Protein AF-A0A1Y1MBG9-F1 (afdb_monomer_lite)

Organism: Photinus pyralis (NCBI:txid7054)

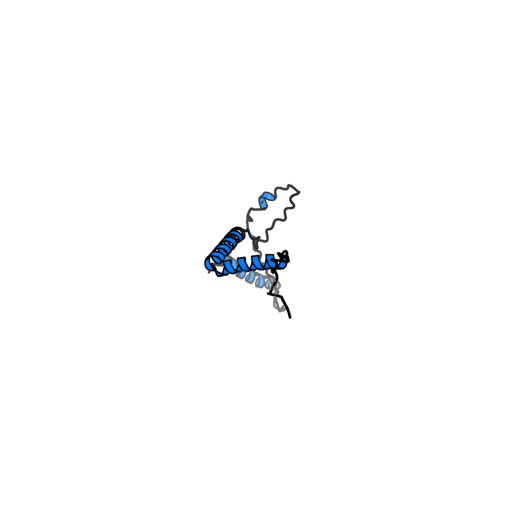Sequence (134 aa):
MSNHGEESRSRGSITRPPLLHERVGQVYYAHGLFCTSYPASVISFAIFIALLCCYPLLNLPLPGNLPLQVWSSESNTTNIEALSGKPPSFYVQQVILRSAVLPWDSNLYVSDAFRAPLYEAFKLLDLVRNYQEA

Structure (mmCIF, N/CA/C/O backbone):
data_AF-A0A1Y1MBG9-F1
#
_entry.id   AF-A0A1Y1MBG9-F1
#
loop_
_atom_site.group_PDB
_atom_site.id
_atom_site.type_symbol
_atom_site.label_atom_id
_atom_site.label_alt_id
_atom_site.label_comp_id
_atom_site.label_asym_id
_atom_site.label_entity_id
_atom_site.label_seq_id
_atom_site.pdbx_PDB_ins_code
_atom_site.Cartn_x
_atom_site.Cartn_y
_atom_site.Cartn_z
_atom_site.occupancy
_atom_site.B_iso_or_equiv
_atom_site.auth_seq_id
_atom_site.auth_comp_id
_atom_site.auth_asym_id
_atom_site.auth_atom_id
_atom_site.pdbx_PDB_model_num
ATOM 1 N N . MET A 1 1 ? 67.576 -31.506 -77.332 1.00 39.22 1 MET A N 1
ATOM 2 C CA . MET A 1 1 ? 67.289 -31.273 -75.903 1.00 39.22 1 MET A CA 1
ATOM 3 C C . MET A 1 1 ? 66.211 -30.207 -75.779 1.00 39.22 1 MET A C 1
ATOM 5 O O . MET A 1 1 ? 66.395 -29.123 -76.302 1.00 39.22 1 MET A O 1
ATOM 9 N N . SER A 1 2 ? 65.095 -30.600 -75.161 1.00 40.47 2 SER A N 1
ATOM 10 C CA . SER A 1 2 ? 64.058 -29.823 -74.462 1.00 40.47 2 SER A CA 1
ATOM 11 C C . SER A 1 2 ? 63.692 -28.409 -74.948 1.00 40.47 2 SER A C 1
ATOM 13 O O . SER A 1 2 ? 64.288 -27.420 -74.539 1.00 40.47 2 SER A O 1
ATOM 15 N N . ASN A 1 3 ? 62.602 -28.346 -75.719 1.00 44.53 3 ASN A N 1
ATOM 16 C CA . ASN A 1 3 ? 61.636 -27.244 -75.728 1.00 44.53 3 ASN A CA 1
ATOM 17 C C . ASN A 1 3 ? 60.708 -27.395 -74.510 1.00 44.53 3 ASN A C 1
ATOM 19 O O . ASN A 1 3 ? 60.144 -28.474 -74.355 1.00 44.53 3 ASN A O 1
ATOM 23 N N . HIS A 1 4 ? 60.511 -26.345 -73.708 1.00 39.88 4 HIS A N 1
ATOM 24 C CA . HIS A 1 4 ? 59.178 -25.887 -73.279 1.00 39.88 4 HIS A CA 1
ATOM 25 C C . HIS A 1 4 ? 59.310 -24.624 -72.418 1.00 39.88 4 HIS A C 1
ATOM 27 O O . HIS A 1 4 ? 59.739 -24.684 -71.269 1.00 39.88 4 HIS A O 1
ATOM 33 N N . GLY A 1 5 ? 58.934 -23.480 -72.993 1.00 48.97 5 GLY A N 1
ATOM 34 C CA . GLY A 1 5 ? 58.575 -22.291 -72.229 1.00 48.97 5 GLY A CA 1
ATOM 35 C C . GLY A 1 5 ? 57.273 -22.533 -71.466 1.00 48.97 5 GLY A C 1
ATOM 36 O O . GLY A 1 5 ? 56.413 -23.303 -71.904 1.00 48.97 5 GLY A O 1
ATOM 37 N N . GLU A 1 6 ? 57.190 -21.903 -70.303 1.00 44.38 6 GLU A N 1
ATOM 38 C CA . GLU A 1 6 ? 56.148 -22.039 -69.297 1.00 44.38 6 GLU A CA 1
ATOM 39 C C . GLU A 1 6 ? 54.773 -21.600 -69.815 1.00 44.38 6 GLU A C 1
ATOM 41 O O . GLU A 1 6 ? 54.496 -20.417 -70.001 1.00 44.38 6 GLU A O 1
ATOM 46 N N . GLU A 1 7 ? 53.873 -22.568 -69.963 1.00 49.91 7 GLU A N 1
ATOM 47 C CA . GLU A 1 7 ? 52.444 -22.341 -69.814 1.00 49.91 7 GLU A CA 1
ATOM 48 C C . GLU A 1 7 ? 52.062 -22.789 -68.401 1.00 49.91 7 GLU A C 1
ATOM 50 O O . GLU A 1 7 ? 52.145 -23.966 -68.049 1.00 49.91 7 GLU A O 1
ATOM 55 N N . SER A 1 8 ? 51.659 -21.847 -67.552 1.00 45.19 8 SER A N 1
ATOM 56 C CA . SER A 1 8 ? 50.993 -22.160 -66.288 1.00 45.19 8 SER A CA 1
ATOM 57 C C . SER A 1 8 ? 49.813 -21.227 -66.062 1.00 45.19 8 SER A C 1
ATOM 59 O O . SER A 1 8 ? 49.830 -20.299 -65.265 1.00 45.19 8 SER A O 1
ATOM 61 N N . ARG A 1 9 ? 48.747 -21.588 -66.781 1.00 43.44 9 ARG A N 1
ATOM 62 C CA . ARG A 1 9 ? 47.468 -21.960 -66.174 1.00 43.44 9 ARG A CA 1
ATOM 63 C C . ARG A 1 9 ? 46.747 -20.826 -65.443 1.00 43.44 9 ARG A C 1
ATOM 65 O O . ARG A 1 9 ? 46.851 -20.652 -64.232 1.00 43.44 9 ARG A O 1
ATOM 72 N N . SER A 1 10 ? 45.903 -20.159 -66.228 1.00 44.44 10 SER A N 1
ATOM 73 C CA . SER A 1 10 ? 44.650 -19.521 -65.819 1.00 44.44 10 SER A CA 1
ATOM 74 C C . SER A 1 10 ? 44.075 -20.167 -64.548 1.00 44.44 10 SER A C 1
ATOM 76 O O . SER A 1 10 ? 43.524 -21.273 -64.574 1.00 44.44 10 SER A O 1
ATOM 78 N N . ARG A 1 11 ? 44.252 -19.498 -63.403 1.00 46.88 11 ARG A N 1
ATOM 79 C CA . ARG A 1 11 ? 43.583 -19.861 -62.153 1.00 46.88 11 ARG A CA 1
ATOM 80 C C . ARG A 1 11 ? 42.171 -19.308 -62.250 1.00 46.88 11 ARG A C 1
ATOM 82 O O . ARG A 1 11 ? 41.926 -18.144 -61.948 1.00 46.88 11 ARG A O 1
ATOM 89 N N . GLY A 1 12 ? 41.267 -20.158 -62.729 1.00 44.09 12 GLY A N 1
ATOM 90 C CA . GLY A 1 12 ? 39.843 -19.871 -62.774 1.00 44.09 12 GLY A CA 1
ATOM 91 C C . GLY A 1 12 ? 39.361 -19.316 -61.436 1.00 44.09 12 GLY A C 1
ATOM 92 O O . GLY A 1 12 ? 39.600 -19.903 -60.377 1.00 44.09 12 GLY A O 1
ATOM 93 N N . SER A 1 13 ? 38.673 -18.181 -61.502 1.00 49.66 13 SER A N 1
ATOM 94 C CA . SER A 1 13 ? 37.792 -17.697 -60.452 1.00 49.66 13 SER A CA 1
ATOM 95 C C . SER A 1 13 ? 36.656 -18.706 -60.298 1.00 49.66 13 SER A C 1
ATOM 97 O O . SER A 1 13 ? 35.598 -18.611 -60.915 1.00 49.66 13 SER A O 1
ATOM 99 N N . ILE A 1 14 ? 36.902 -19.739 -59.494 1.00 48.09 14 ILE A N 1
ATOM 100 C CA . ILE A 1 14 ? 35.860 -20.659 -59.056 1.00 48.09 14 ILE A CA 1
ATOM 101 C C . ILE A 1 14 ? 34.997 -19.875 -58.070 1.00 48.09 14 ILE A C 1
ATOM 103 O O . ILE A 1 14 ? 35.272 -19.829 -56.871 1.00 48.09 14 ILE A O 1
ATOM 107 N N . THR A 1 15 ? 33.947 -19.252 -58.593 1.00 57.22 15 THR A N 1
ATOM 108 C CA . THR A 1 15 ? 32.812 -18.730 -57.835 1.00 57.22 15 THR A CA 1
ATOM 109 C C . THR A 1 15 ? 32.082 -19.925 -57.219 1.00 57.22 15 THR A C 1
ATOM 111 O O . THR A 1 15 ? 31.064 -20.386 -57.730 1.00 57.22 15 THR A O 1
ATOM 114 N N . ARG A 1 16 ? 32.632 -20.501 -56.142 1.00 56.47 16 ARG A N 1
ATOM 115 C CA . ARG A 1 16 ? 31.845 -21.398 -55.290 1.00 56.47 16 ARG A CA 1
ATOM 116 C C . ARG A 1 16 ? 30.726 -20.538 -54.703 1.00 56.47 16 ARG A C 1
ATOM 118 O O . ARG A 1 16 ? 31.041 -19.446 -54.223 1.00 56.47 16 ARG A O 1
ATOM 125 N N . PRO A 1 17 ? 29.450 -20.960 -54.745 1.00 59.22 17 PRO A N 1
ATOM 126 C CA . PRO A 1 17 ? 28.440 -20.281 -53.956 1.00 59.22 17 PRO A CA 1
ATOM 127 C C . PRO A 1 17 ? 28.942 -20.338 -52.509 1.00 59.22 17 PRO A C 1
ATOM 129 O O . PRO A 1 17 ? 29.200 -21.442 -52.017 1.00 59.22 17 PRO A O 1
ATOM 132 N N . PRO A 1 18 ? 29.193 -19.191 -51.859 1.00 59.25 18 PRO A N 1
ATOM 133 C CA . PRO A 1 18 ? 29.609 -19.204 -50.470 1.00 59.25 18 PRO A CA 1
ATOM 134 C C . PRO A 1 18 ? 28.558 -19.998 -49.706 1.00 59.25 18 PRO A C 1
ATOM 136 O O . PRO A 1 18 ? 27.356 -19.779 -49.902 1.00 59.25 18 PRO A O 1
ATOM 139 N N . LEU A 1 19 ? 29.008 -20.960 -48.893 1.00 70.31 19 LEU A N 1
ATOM 140 C CA . LEU A 1 19 ? 28.130 -21.664 -47.962 1.00 70.31 19 LEU A CA 1
ATOM 141 C C . LEU A 1 19 ? 27.273 -20.595 -47.273 1.00 70.31 19 LEU A C 1
ATOM 143 O O . LEU A 1 19 ? 27.802 -19.549 -46.905 1.00 70.31 19 LEU A O 1
ATOM 147 N N . LEU A 1 20 ? 25.970 -20.827 -47.097 1.00 75.44 20 LEU A N 1
ATOM 148 C CA . LEU A 1 20 ? 25.044 -19.867 -46.466 1.00 75.44 20 LEU A CA 1
ATOM 149 C C . LEU A 1 20 ? 25.638 -19.216 -45.201 1.00 75.44 20 LEU A C 1
ATOM 151 O O . LEU A 1 20 ? 25.482 -18.017 -44.986 1.00 75.44 20 LEU A O 1
ATOM 155 N N . HIS A 1 21 ? 26.407 -19.999 -44.440 1.00 80.12 21 HIS A N 1
ATOM 156 C CA . HIS A 1 21 ? 27.195 -19.585 -43.280 1.00 80.12 21 HIS A CA 1
ATOM 157 C C . HIS A 1 21 ? 28.171 -18.413 -43.536 1.00 80.12 21 HIS A C 1
ATOM 159 O O . HIS A 1 21 ? 28.298 -17.502 -42.723 1.00 80.12 21 HIS A O 1
ATOM 165 N N . GLU A 1 22 ? 28.866 -18.403 -44.668 1.00 83.38 22 GLU A N 1
ATOM 166 C CA . GLU A 1 22 ? 29.847 -17.374 -45.017 1.00 83.38 22 GLU A CA 1
ATOM 167 C C . GLU A 1 22 ? 29.169 -16.045 -45.390 1.00 83.38 22 GLU A C 1
ATOM 169 O O . GLU A 1 22 ? 29.666 -14.974 -45.042 1.00 83.38 22 GLU A O 1
ATOM 174 N N . ARG A 1 23 ? 27.979 -16.094 -46.006 1.00 81.06 23 ARG A N 1
ATOM 175 C CA . ARG A 1 23 ? 27.175 -14.891 -46.285 1.00 81.06 23 ARG A CA 1
ATOM 176 C C . ARG A 1 23 ? 26.582 -14.285 -45.026 1.00 81.06 23 ARG A C 1
ATOM 178 O O . ARG A 1 23 ? 26.677 -13.072 -44.853 1.00 81.06 23 ARG A O 1
ATOM 185 N N . VAL A 1 24 ? 26.016 -15.104 -44.139 1.00 87.19 24 VAL A N 1
ATOM 186 C CA . VAL A 1 24 ? 25.520 -14.588 -42.855 1.00 87.19 24 VAL A CA 1
ATOM 187 C C . VAL A 1 24 ? 26.672 -14.015 -42.031 1.00 87.19 24 VAL A C 1
ATOM 189 O O . VAL A 1 24 ? 26.537 -12.920 -41.498 1.00 87.19 24 VAL A O 1
ATOM 192 N N . GLY A 1 25 ? 27.844 -14.661 -42.033 1.00 85.81 25 GLY A N 1
ATOM 193 C CA . GLY A 1 25 ? 29.048 -14.152 -41.372 1.00 85.81 25 GLY A CA 1
ATOM 194 C C . GLY A 1 25 ? 29.499 -12.786 -41.898 1.00 85.81 25 GLY A C 1
ATOM 195 O O . GLY A 1 25 ? 29.766 -11.886 -41.105 1.00 85.81 25 GLY A O 1
ATOM 196 N N . GLN A 1 26 ? 29.509 -12.591 -43.221 1.00 87.62 26 GLN A N 1
ATOM 197 C CA . GLN A 1 26 ? 29.816 -11.291 -43.837 1.00 87.62 26 GLN A CA 1
ATOM 198 C C . GLN A 1 26 ? 28.806 -10.206 -43.445 1.00 87.62 26 GLN A C 1
ATOM 200 O O . GLN A 1 26 ? 29.203 -9.077 -43.159 1.00 87.62 26 GLN A O 1
ATOM 205 N N . VAL A 1 27 ? 27.514 -10.541 -43.394 1.00 87.19 27 VAL A N 1
ATOM 206 C CA . VAL A 1 27 ? 26.454 -9.600 -43.003 1.00 87.19 27 VAL A CA 1
ATOM 207 C C . VAL A 1 27 ? 26.564 -9.221 -41.524 1.00 87.19 27 VAL A C 1
ATOM 209 O O . VAL A 1 27 ? 26.505 -8.035 -41.200 1.00 87.19 27 VAL A O 1
ATOM 212 N N . TYR A 1 28 ? 26.793 -10.187 -40.628 1.00 87.88 28 TYR A N 1
ATOM 213 C CA . TYR A 1 28 ? 27.009 -9.908 -39.204 1.00 87.88 28 TYR A CA 1
ATOM 214 C C . TYR A 1 28 ? 28.287 -9.099 -38.962 1.00 87.88 28 TYR A C 1
ATOM 216 O O . TYR A 1 28 ? 28.278 -8.182 -38.142 1.00 87.88 28 TYR A O 1
ATOM 224 N N . TYR A 1 29 ? 29.364 -9.389 -39.697 1.00 88.75 29 TYR A N 1
ATOM 225 C CA . TYR A 1 29 ? 30.609 -8.628 -39.615 1.00 88.75 29 TYR A CA 1
ATOM 226 C C . TYR A 1 29 ? 30.421 -7.181 -40.085 1.00 88.75 29 TYR A C 1
ATOM 228 O O . TYR A 1 29 ? 30.835 -6.257 -39.389 1.00 88.75 29 TYR A O 1
ATOM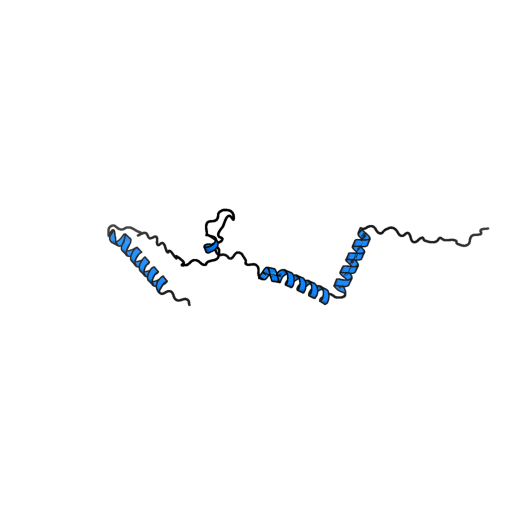 236 N N . ALA A 1 30 ? 29.734 -6.966 -41.211 1.00 86.75 30 ALA A N 1
ATOM 237 C CA . ALA A 1 30 ? 29.412 -5.626 -41.694 1.00 86.75 30 ALA A CA 1
ATOM 238 C C . ALA A 1 30 ? 28.532 -4.861 -40.690 1.00 86.75 30 ALA A C 1
ATOM 240 O O . ALA A 1 30 ? 28.824 -3.713 -40.366 1.00 86.75 30 ALA A O 1
ATOM 241 N N . HIS A 1 31 ? 27.504 -5.508 -40.134 1.00 87.19 31 HIS A N 1
ATOM 242 C CA . HIS A 1 31 ? 26.629 -4.913 -39.120 1.00 87.19 31 HIS A CA 1
ATOM 243 C C . HIS A 1 31 ? 27.388 -4.534 -37.835 1.00 87.19 31 HIS A C 1
ATOM 245 O O . HIS A 1 31 ? 27.207 -3.440 -37.298 1.00 87.19 31 HIS A O 1
ATOM 251 N N . GLY A 1 32 ? 28.279 -5.410 -37.361 1.00 86.69 32 GLY A N 1
ATOM 252 C CA . GLY A 1 32 ? 29.158 -5.125 -36.228 1.00 86.69 32 GLY A CA 1
ATOM 253 C C . GLY A 1 32 ? 30.120 -3.971 -36.515 1.00 86.69 32 GLY A C 1
ATOM 254 O O . GLY A 1 32 ? 30.289 -3.092 -35.673 1.00 86.69 32 GLY A O 1
ATOM 255 N N . LEU A 1 33 ? 30.677 -3.913 -37.728 1.00 86.81 33 LEU A N 1
ATOM 256 C CA . LEU A 1 33 ? 31.555 -2.825 -38.149 1.00 86.81 33 LEU A CA 1
ATOM 257 C C . LEU A 1 33 ? 30.821 -1.477 -38.108 1.00 86.81 33 LEU A C 1
ATOM 259 O O . LEU A 1 33 ? 31.324 -0.547 -37.480 1.00 86.81 33 LEU A O 1
ATOM 263 N N . PHE A 1 34 ? 29.596 -1.393 -38.640 1.00 82.56 34 PHE A N 1
ATOM 264 C CA . PHE A 1 34 ? 28.762 -0.185 -38.542 1.00 82.56 34 PHE A CA 1
ATOM 265 C C . PHE A 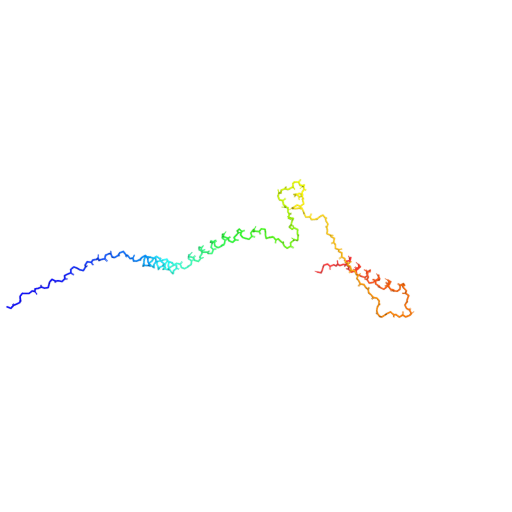1 34 ? 28.457 0.211 -37.089 1.00 82.56 34 PHE A C 1
ATOM 267 O O . PHE A 1 34 ? 28.508 1.397 -36.756 1.00 82.56 34 PHE A O 1
ATOM 274 N N . CYS A 1 35 ? 28.218 -0.768 -36.209 1.00 80.19 35 CYS A N 1
ATOM 275 C CA . CYS A 1 35 ? 28.016 -0.526 -34.780 1.00 80.19 35 CYS A CA 1
ATOM 276 C C . CYS A 1 35 ? 29.254 0.093 -34.106 1.00 80.19 35 CYS A C 1
ATOM 278 O O . CYS A 1 35 ? 29.119 0.932 -33.216 1.00 80.19 35 CYS A O 1
ATOM 280 N N . THR A 1 36 ? 30.459 -0.290 -34.539 1.00 86.12 36 THR A N 1
ATOM 281 C CA . THR A 1 36 ? 31.721 0.250 -34.004 1.00 86.12 36 THR A CA 1
ATOM 282 C C . THR A 1 36 ? 32.159 1.561 -34.655 1.00 86.12 36 THR A C 1
ATOM 284 O O . THR A 1 36 ? 32.796 2.375 -33.992 1.00 86.12 36 THR A O 1
ATOM 287 N N . SER A 1 37 ? 31.808 1.799 -35.924 1.00 89.31 37 SER A N 1
ATOM 288 C CA . SER A 1 37 ? 32.128 3.047 -36.629 1.00 89.31 37 SER A CA 1
ATOM 289 C C . SER A 1 37 ? 31.308 4.235 -36.115 1.00 89.31 37 SER A C 1
ATOM 291 O O . SER A 1 37 ? 31.803 5.360 -36.135 1.00 89.31 37 SER A O 1
ATOM 293 N N . TYR A 1 38 ? 30.085 3.998 -35.620 1.00 84.94 38 TYR A N 1
ATOM 294 C CA . TYR A 1 38 ? 29.187 5.044 -35.110 1.00 84.94 38 TYR A CA 1
ATOM 295 C C . TYR A 1 38 ? 28.497 4.640 -33.788 1.00 84.94 38 TYR A C 1
ATOM 297 O O . TYR A 1 38 ? 27.266 4.551 -33.728 1.00 84.94 38 TYR A O 1
ATOM 305 N N . PRO A 1 39 ? 29.260 4.437 -32.695 1.00 85.44 39 PRO A N 1
ATOM 306 C CA . PRO A 1 39 ? 28.737 3.871 -31.449 1.00 85.44 39 PRO A CA 1
ATOM 307 C C . PRO A 1 39 ? 27.682 4.769 -30.791 1.00 85.44 39 PRO A C 1
ATOM 309 O O . PRO A 1 39 ? 26.652 4.288 -30.326 1.00 85.44 39 PRO A O 1
ATOM 312 N N . ALA A 1 40 ? 27.884 6.090 -30.812 1.00 86.69 40 ALA A N 1
ATOM 313 C CA . ALA A 1 40 ? 26.946 7.044 -30.218 1.00 86.69 40 ALA A CA 1
ATOM 314 C C . ALA A 1 40 ? 25.584 7.074 -30.938 1.00 86.69 40 ALA A C 1
ATOM 316 O O . ALA A 1 40 ? 24.544 7.204 -30.294 1.00 86.69 40 ALA A O 1
ATOM 317 N N . SER A 1 41 ? 25.573 6.922 -32.268 1.00 88.62 41 SER A N 1
ATOM 318 C CA . SER A 1 41 ? 24.340 6.954 -33.067 1.00 88.62 41 SER A CA 1
ATOM 319 C C . SER A 1 41 ? 23.482 5.708 -32.833 1.00 88.62 41 SER A C 1
ATOM 321 O O . SER A 1 41 ? 22.276 5.822 -32.619 1.00 88.62 41 SER A O 1
ATOM 323 N N . VAL A 1 42 ? 24.110 4.531 -32.785 1.00 91.25 42 VAL A N 1
ATOM 324 C CA . VAL A 1 42 ? 23.426 3.246 -32.565 1.00 91.25 42 VAL A CA 1
ATOM 325 C C . VAL A 1 42 ? 22.850 3.162 -31.149 1.00 91.25 42 VAL A C 1
ATOM 327 O O . VAL A 1 42 ? 21.705 2.744 -30.978 1.00 91.25 42 VAL A O 1
ATOM 330 N N . ILE A 1 43 ? 23.599 3.620 -30.139 1.00 91.88 43 ILE A N 1
ATOM 331 C CA . ILE A 1 43 ? 23.121 3.676 -28.748 1.00 91.88 43 ILE A CA 1
ATOM 332 C C . ILE A 1 43 ? 21.937 4.644 -28.620 1.00 91.88 43 ILE A C 1
ATOM 334 O O . ILE A 1 43 ? 20.931 4.292 -28.009 1.00 91.88 43 ILE A O 1
ATOM 338 N N . SER A 1 44 ? 22.021 5.832 -29.228 1.00 94.06 44 SER A N 1
ATOM 339 C CA . SER A 1 44 ? 20.927 6.815 -29.217 1.00 94.06 44 SER A CA 1
ATOM 340 C C . SER A 1 44 ? 19.637 6.242 -29.814 1.00 94.06 44 SER A C 1
ATOM 342 O O . SER A 1 44 ? 18.567 6.327 -29.207 1.00 94.06 44 SER A O 1
ATOM 344 N N . PHE A 1 45 ? 19.746 5.569 -30.961 1.00 92.88 45 PHE A N 1
ATOM 345 C CA . PHE A 1 45 ? 18.614 4.915 -31.614 1.00 92.88 45 PHE A CA 1
ATOM 346 C C . PHE A 1 45 ? 18.011 3.786 -30.762 1.00 92.88 45 PHE A C 1
ATOM 348 O O . PHE A 1 45 ? 16.790 3.706 -30.619 1.00 92.88 45 PHE A O 1
ATOM 355 N N . ALA A 1 46 ? 18.850 2.953 -30.139 1.00 93.94 46 ALA A N 1
ATOM 356 C CA . ALA A 1 46 ? 18.397 1.886 -29.247 1.00 93.94 46 ALA A CA 1
ATOM 357 C C . ALA A 1 46 ? 17.667 2.434 -28.008 1.00 93.94 46 ALA A C 1
ATOM 359 O O . ALA A 1 46 ? 16.606 1.922 -27.647 1.00 93.94 46 ALA A O 1
ATOM 360 N N . ILE A 1 47 ? 18.190 3.501 -27.392 1.00 95.31 47 ILE A N 1
ATOM 361 C CA . ILE A 1 47 ? 17.552 4.175 -26.251 1.00 95.31 47 ILE A CA 1
ATOM 362 C C . ILE A 1 47 ? 16.204 4.770 -26.666 1.00 95.31 47 ILE A C 1
ATOM 364 O O . ILE A 1 47 ? 15.224 4.609 -25.944 1.00 95.31 47 ILE A O 1
ATOM 368 N N . PHE A 1 48 ? 16.122 5.412 -27.832 1.00 96.00 48 PHE A N 1
ATOM 369 C CA . PHE A 1 48 ? 14.873 5.985 -28.331 1.00 96.00 48 PHE A CA 1
ATOM 370 C C . PHE A 1 48 ? 13.785 4.919 -28.534 1.00 96.00 48 PHE A C 1
ATOM 372 O O . PHE A 1 48 ? 12.658 5.099 -28.075 1.00 96.00 48 PHE A O 1
ATOM 379 N N . ILE A 1 49 ? 14.126 3.781 -29.148 1.00 95.06 49 ILE A N 1
ATOM 380 C CA . ILE A 1 49 ? 13.193 2.654 -29.313 1.00 95.06 49 ILE A CA 1
ATOM 381 C C . ILE A 1 49 ? 12.785 2.077 -27.957 1.00 95.06 49 ILE A C 1
ATOM 383 O O . ILE A 1 49 ? 11.601 1.820 -27.737 1.00 95.06 49 ILE A O 1
ATOM 387 N N . ALA A 1 50 ? 13.739 1.891 -27.041 1.00 94.69 50 ALA A N 1
ATOM 388 C CA . ALA A 1 50 ? 13.449 1.397 -25.701 1.00 94.69 50 ALA A CA 1
ATOM 389 C C . ALA A 1 50 ? 12.488 2.337 -24.960 1.00 94.69 50 ALA A C 1
ATOM 391 O O . ALA A 1 50 ? 11.517 1.869 -24.379 1.00 94.69 50 ALA A O 1
ATOM 392 N N . LEU A 1 51 ? 12.691 3.655 -25.037 1.00 92.81 51 LEU A N 1
ATOM 393 C CA . LEU A 1 51 ? 11.794 4.638 -24.429 1.00 92.81 51 LEU A CA 1
ATOM 394 C C . LEU A 1 51 ? 10.413 4.653 -25.088 1.00 92.81 51 LEU A C 1
ATOM 396 O O . LEU A 1 51 ? 9.422 4.668 -24.368 1.00 92.81 51 LEU A O 1
ATOM 400 N N . LEU A 1 52 ? 10.323 4.601 -26.420 1.00 92.25 52 LEU A N 1
ATOM 401 C CA . LEU A 1 52 ? 9.037 4.516 -27.123 1.00 92.25 52 LEU A CA 1
ATOM 402 C C . LEU A 1 52 ? 8.264 3.244 -26.771 1.00 92.25 52 LEU A C 1
ATOM 404 O O . LEU A 1 52 ? 7.043 3.289 -26.660 1.00 92.25 52 LEU A O 1
ATOM 408 N N . CYS A 1 53 ? 8.966 2.127 -26.586 1.00 88.88 53 CYS A N 1
ATOM 409 C CA . CYS A 1 53 ? 8.374 0.865 -26.158 1.00 88.88 53 CYS A CA 1
ATOM 410 C C . CYS A 1 53 ? 7.966 0.910 -24.680 1.00 88.88 53 CYS A C 1
ATOM 412 O O . CYS A 1 53 ? 6.892 0.445 -24.321 1.00 88.88 53 CYS A O 1
ATOM 414 N N . CYS A 1 54 ? 8.780 1.519 -23.819 1.00 86.31 54 CYS A N 1
ATOM 415 C CA . CYS A 1 54 ? 8.501 1.617 -22.389 1.00 86.31 54 CYS A CA 1
ATOM 416 C C . CYS A 1 54 ? 7.473 2.704 -22.043 1.00 86.31 54 CYS A C 1
ATOM 418 O O . CYS A 1 54 ? 6.823 2.613 -21.008 1.00 86.31 54 CYS A O 1
ATOM 420 N N . TYR A 1 55 ? 7.278 3.712 -22.892 1.00 87.12 55 TYR A N 1
ATOM 421 C CA . TYR A 1 55 ? 6.292 4.772 -22.684 1.00 87.12 55 TYR A CA 1
ATOM 422 C C . TYR A 1 55 ? 4.847 4.255 -22.519 1.00 87.12 55 TYR A C 1
ATOM 424 O O . TYR A 1 55 ? 4.200 4.636 -21.542 1.00 87.12 55 TYR A O 1
ATOM 432 N N . PRO A 1 56 ? 4.318 3.358 -23.380 1.00 81.19 56 PRO A N 1
ATOM 433 C CA . PRO A 1 56 ? 3.018 2.736 -23.141 1.00 81.19 56 PRO A CA 1
ATOM 434 C C . PRO A 1 56 ? 3.033 1.820 -21.913 1.00 81.19 56 PRO A C 1
ATOM 436 O O . PRO A 1 56 ? 2.005 1.706 -21.254 1.00 81.19 56 PRO A O 1
ATOM 439 N N . LEU A 1 57 ? 4.181 1.224 -21.558 1.00 79.19 57 LEU A N 1
ATOM 440 C CA . LEU A 1 57 ? 4.307 0.395 -20.355 1.00 79.19 57 LEU A CA 1
ATOM 441 C C . LEU A 1 57 ? 4.144 1.193 -19.051 1.00 79.19 57 LEU A C 1
ATOM 443 O O . LEU A 1 57 ? 3.638 0.652 -18.070 1.00 79.19 57 LEU A O 1
ATOM 447 N N . LEU A 1 58 ? 4.513 2.477 -19.044 1.00 74.50 58 LEU A N 1
ATOM 448 C CA . LEU A 1 58 ? 4.334 3.372 -17.892 1.00 74.50 58 LEU A CA 1
ATOM 449 C C . LEU A 1 58 ? 2.877 3.798 -17.671 1.00 74.50 58 LEU A C 1
ATOM 451 O O . LEU A 1 58 ? 2.518 4.167 -16.557 1.00 74.50 58 LEU A O 1
ATOM 455 N N . ASN A 1 59 ? 2.045 3.743 -18.713 1.00 74.50 59 ASN A N 1
ATOM 456 C CA . ASN A 1 59 ? 0.616 4.043 -18.630 1.00 74.50 59 ASN A CA 1
ATOM 457 C C . ASN A 1 59 ? -0.243 2.780 -18.512 1.00 74.50 59 ASN A C 1
ATOM 459 O O . ASN A 1 59 ? -1.466 2.872 -18.638 1.00 74.50 59 ASN A O 1
ATOM 463 N N . LEU A 1 60 ? 0.356 1.604 -18.272 1.00 75.25 60 LEU A N 1
ATOM 464 C CA . LEU A 1 60 ? -0.460 0.455 -17.914 1.00 75.25 60 LEU A CA 1
ATOM 465 C C . LEU A 1 60 ? -1.171 0.783 -16.598 1.00 75.25 60 LEU A C 1
ATOM 467 O O . LEU A 1 60 ? -0.493 1.084 -15.611 1.00 75.25 60 LEU A O 1
ATOM 471 N N . PRO A 1 61 ? -2.513 0.697 -16.547 1.00 68.06 61 PRO A N 1
ATOM 472 C CA . PRO A 1 61 ? -3.203 0.626 -15.278 1.00 68.06 61 PRO A CA 1
ATOM 473 C C . PRO A 1 61 ? -2.751 -0.687 -14.647 1.00 68.06 61 PRO A C 1
ATOM 475 O O . PRO A 1 61 ? -3.298 -1.752 -14.937 1.00 68.06 61 PRO A O 1
ATOM 478 N N . LEU A 1 62 ? -1.675 -0.633 -13.856 1.00 68.94 62 LEU A N 1
ATOM 479 C CA . LEU A 1 62 ? -1.263 -1.783 -13.076 1.00 68.94 62 LEU A CA 1
ATOM 480 C C . LEU A 1 62 ? -2.498 -2.190 -12.275 1.00 68.94 62 LEU A C 1
ATOM 482 O O . LEU A 1 62 ? -3.136 -1.302 -11.697 1.00 68.94 62 LEU A O 1
ATOM 486 N N . PRO A 1 63 ? -2.872 -3.482 -12.260 1.00 59.91 63 PRO A N 1
ATOM 487 C CA . PRO A 1 63 ? -3.875 -3.959 -11.330 1.00 59.91 63 PRO A CA 1
ATOM 488 C C . PRO A 1 63 ? -3.385 -3.556 -9.942 1.00 59.91 63 PRO A C 1
ATOM 490 O O . PRO A 1 63 ? -2.431 -4.125 -9.413 1.00 59.91 63 PRO A O 1
ATOM 493 N N . GLY A 1 64 ? -3.959 -2.472 -9.419 1.00 58.09 64 GLY A N 1
ATOM 494 C CA . GLY A 1 64 ? -3.566 -1.920 -8.142 1.00 58.09 64 GLY A CA 1
ATOM 495 C C . GLY A 1 64 ? -3.762 -2.985 -7.077 1.00 58.09 64 GLY A C 1
ATOM 496 O O . GLY A 1 64 ? -4.571 -3.900 -7.224 1.00 58.09 64 GLY A O 1
ATOM 497 N N . ASN A 1 65 ? -3.069 -2.835 -5.961 1.00 60.50 65 ASN A N 1
ATOM 498 C CA . ASN A 1 65 ? -3.250 -3.633 -4.746 1.00 60.50 65 ASN A CA 1
ATOM 499 C C . ASN A 1 65 ? -4.642 -3.470 -4.087 1.00 60.50 65 ASN A C 1
ATOM 501 O O . ASN A 1 65 ? -4.824 -3.799 -2.917 1.00 60.50 65 ASN A O 1
ATOM 505 N N . LEU A 1 66 ? -5.622 -2.952 -4.826 1.00 60.16 66 LEU A N 1
ATOM 506 C CA . LEU A 1 66 ? -6.996 -2.791 -4.405 1.00 60.16 66 LEU A CA 1
ATOM 507 C C . LEU A 1 66 ? -7.686 -4.154 -4.560 1.00 60.16 66 LEU A C 1
ATOM 509 O O . LEU A 1 66 ? -7.782 -4.662 -5.678 1.00 60.16 66 LEU A O 1
ATOM 513 N N . PRO A 1 67 ? -8.217 -4.748 -3.480 1.00 55.19 67 PRO A N 1
ATOM 514 C CA . PRO A 1 67 ? -8.872 -6.058 -3.517 1.00 55.19 67 PRO A CA 1
ATOM 515 C C . PRO A 1 67 ? -10.202 -6.066 -4.297 1.00 55.19 67 PRO A C 1
ATOM 517 O O . PRO A 1 67 ? -10.908 -7.069 -4.301 1.00 55.19 67 PRO A O 1
ATOM 520 N N . LEU A 1 68 ? -10.562 -4.963 -4.961 1.00 57.78 68 LEU A N 1
ATOM 521 C CA . LEU A 1 68 ? -11.802 -4.802 -5.712 1.00 57.78 68 LEU A CA 1
ATOM 522 C C . LEU A 1 68 ? -11.595 -5.103 -7.208 1.00 57.78 68 LEU A C 1
ATOM 524 O O . LEU A 1 68 ? -11.883 -4.278 -8.069 1.00 57.78 68 LEU A O 1
ATOM 528 N N . GLN A 1 69 ? -11.089 -6.294 -7.535 1.00 57.75 69 GLN A N 1
ATOM 529 C CA . GLN A 1 69 ? -11.270 -6.840 -8.882 1.00 57.75 69 GLN A CA 1
ATOM 530 C C . GLN A 1 69 ? -12.639 -7.516 -8.909 1.00 57.75 69 GLN A C 1
ATOM 532 O O . GLN A 1 69 ? -12.797 -8.657 -8.478 1.00 57.75 69 GLN A O 1
ATOM 537 N N . VAL A 1 70 ? -13.659 -6.772 -9.342 1.00 58.62 70 VAL A N 1
ATOM 538 C CA . VAL A 1 70 ? -14.984 -7.338 -9.603 1.00 58.62 70 VAL A CA 1
ATOM 539 C C . VAL A 1 70 ? -14.808 -8.388 -10.696 1.00 58.62 70 VAL A C 1
ATOM 541 O O . VAL A 1 70 ? -14.551 -8.061 -11.849 1.00 58.62 70 VAL A O 1
ATOM 544 N N . TRP A 1 71 ? -14.910 -9.664 -10.327 1.00 52.75 71 TRP A N 1
ATOM 545 C CA . TRP A 1 71 ? -14.951 -10.762 -11.284 1.00 52.75 71 TRP A CA 1
ATOM 546 C C . TRP A 1 71 ? -16.354 -10.780 -11.900 1.00 52.75 71 TRP A C 1
ATOM 548 O O . TRP A 1 71 ? -17.229 -11.537 -11.483 1.00 52.75 71 TRP A O 1
ATOM 558 N N . SER A 1 72 ? -16.622 -9.870 -12.836 1.00 55.50 72 SER A N 1
ATOM 559 C CA . SER A 1 72 ? -17.851 -9.902 -13.621 1.00 55.50 72 SER A CA 1
ATOM 560 C C . SER A 1 72 ? -17.674 -10.927 -14.737 1.00 55.50 72 SER A C 1
ATOM 562 O O . SER A 1 72 ? -16.896 -10.751 -15.670 1.00 55.50 72 SER A O 1
ATOM 564 N N . SER A 1 73 ? -18.390 -12.047 -14.631 1.00 53.50 73 SER A N 1
ATOM 565 C CA . SER A 1 73 ? -18.622 -12.902 -15.791 1.00 53.50 73 SER A CA 1
ATOM 566 C C . SER A 1 73 ? -19.493 -12.112 -16.765 1.00 53.50 73 SER A C 1
ATOM 568 O O . SER A 1 73 ? -20.618 -11.746 -16.430 1.00 53.50 73 SER A O 1
ATOM 570 N N . GLU A 1 74 ? -18.967 -11.853 -17.958 1.00 58.56 74 GLU A N 1
ATOM 571 C CA . GLU A 1 74 ? -19.542 -11.046 -19.049 1.00 58.56 74 GLU A CA 1
ATOM 572 C C . GLU A 1 74 ? -20.934 -11.517 -19.541 1.00 58.56 74 GLU A C 1
ATOM 574 O O . GLU A 1 74 ? -21.508 -10.940 -20.455 1.00 58.56 74 GLU A O 1
ATOM 579 N N . SER A 1 75 ? -21.522 -12.560 -18.945 1.00 56.81 75 SER A N 1
ATOM 580 C CA . SER A 1 75 ? -22.694 -13.259 -19.486 1.00 56.81 75 SER A CA 1
ATOM 581 C C . SER A 1 75 ? -23.954 -13.249 -18.617 1.00 56.81 75 SER A C 1
ATOM 583 O O . SER A 1 75 ? -24.888 -13.994 -18.908 1.00 56.81 75 SER A O 1
ATOM 585 N N . ASN A 1 76 ? -24.055 -12.402 -17.586 1.00 53.91 76 ASN A N 1
ATOM 586 C CA . ASN A 1 76 ? -25.356 -12.189 -16.944 1.00 53.91 76 ASN A CA 1
ATOM 587 C C . ASN A 1 76 ? -25.565 -10.732 -16.522 1.00 53.91 76 ASN A C 1
ATOM 589 O O . ASN A 1 76 ? -25.030 -10.261 -15.518 1.00 53.91 76 ASN A O 1
ATOM 593 N N . THR A 1 77 ? -26.371 -10.027 -17.316 1.00 51.47 77 THR A N 1
ATOM 594 C CA . THR A 1 77 ? -26.870 -8.667 -17.089 1.00 51.47 77 THR A CA 1
ATOM 595 C C . THR A 1 77 ? -27.671 -8.586 -15.792 1.00 51.47 77 THR A C 1
ATOM 597 O O . THR A 1 77 ? -28.899 -8.643 -15.771 1.00 51.47 77 THR A O 1
ATOM 600 N N . THR A 1 78 ? -26.966 -8.403 -14.688 1.00 55.25 78 THR A N 1
ATOM 601 C CA . THR A 1 78 ? -27.448 -7.583 -13.580 1.00 55.25 78 THR A CA 1
ATOM 602 C C . THR A 1 78 ? -26.589 -6.326 -13.597 1.00 55.25 78 THR A C 1
ATOM 604 O O . THR A 1 78 ? -25.410 -6.415 -13.917 1.00 55.25 78 THR A O 1
ATOM 607 N N . ASN A 1 79 ? -27.182 -5.156 -13.347 1.00 54.12 79 ASN A N 1
ATOM 608 C CA . ASN A 1 79 ? -26.566 -3.820 -13.395 1.00 54.12 79 ASN A CA 1
ATOM 609 C C . ASN A 1 79 ? -25.401 -3.630 -12.385 1.00 54.12 79 ASN A C 1
ATOM 611 O O . ASN A 1 79 ? -25.414 -2.713 -11.567 1.00 54.12 79 ASN A O 1
ATOM 615 N N . ILE A 1 80 ? -24.398 -4.505 -12.404 1.00 53.28 80 ILE A N 1
ATOM 616 C CA . ILE A 1 80 ? -23.196 -4.479 -11.566 1.00 53.28 80 ILE A CA 1
ATOM 617 C C . ILE A 1 80 ? -22.057 -3.746 -12.298 1.00 53.28 80 ILE A C 1
ATOM 619 O O . ILE A 1 80 ? -21.048 -3.406 -11.691 1.00 53.28 80 ILE A O 1
ATOM 623 N N . GLU A 1 81 ? -22.241 -3.356 -13.565 1.00 52.50 81 GLU A N 1
ATOM 624 C CA . GLU A 1 81 ? -21.341 -2.402 -14.234 1.00 52.50 81 GLU A CA 1
ATOM 625 C C . GLU A 1 81 ? -21.267 -1.056 -13.491 1.00 52.50 81 GLU A C 1
ATOM 627 O O . GLU A 1 81 ? -20.202 -0.449 -13.426 1.00 52.50 81 GLU A O 1
ATOM 632 N N . ALA A 1 82 ? -22.345 -0.633 -12.815 1.00 51.81 82 ALA A N 1
ATOM 633 C CA . ALA A 1 82 ? -22.362 0.592 -12.005 1.00 51.81 82 ALA A CA 1
ATOM 634 C C . ALA A 1 82 ? -21.502 0.514 -10.722 1.00 51.81 82 ALA A C 1
ATOM 636 O O . ALA A 1 82 ? -21.214 1.543 -10.106 1.00 51.81 82 ALA A O 1
ATOM 637 N N . LEU A 1 83 ? -21.091 -0.691 -10.312 1.00 54.12 83 LEU A N 1
ATOM 638 C CA . LEU A 1 83 ? -20.170 -0.934 -9.195 1.00 54.12 83 LEU A CA 1
ATOM 639 C C . LEU A 1 83 ? -18.731 -1.168 -9.679 1.00 54.12 83 LEU A C 1
ATOM 641 O O . LEU A 1 83 ? -17.799 -0.970 -8.906 1.00 54.12 83 LEU A O 1
ATOM 645 N N . SER A 1 84 ? -18.537 -1.529 -10.954 1.00 54.31 84 SER A N 1
ATOM 646 C CA . SER A 1 84 ? -17.242 -1.954 -11.510 1.00 54.31 84 SER A CA 1
ATOM 647 C C . SER A 1 84 ? -16.238 -0.817 -11.767 1.00 54.31 84 SER A C 1
ATOM 649 O O . SER A 1 84 ? -15.161 -1.051 -12.309 1.00 54.31 84 SER A O 1
ATOM 651 N N . GLY A 1 85 ? -16.555 0.410 -11.359 1.00 57.50 85 GLY A N 1
ATOM 652 C CA . GLY A 1 85 ? -15.632 1.549 -11.408 1.00 57.50 85 GLY A CA 1
ATOM 653 C C . GLY A 1 85 ? -15.950 2.649 -10.397 1.00 57.50 85 GLY A C 1
ATOM 654 O O . GLY A 1 85 ? -15.346 3.719 -10.442 1.00 57.50 85 GLY A O 1
ATOM 655 N N . LYS A 1 86 ? -16.907 2.415 -9.491 1.00 65.44 86 LYS A N 1
ATOM 656 C CA . LYS A 1 86 ? -17.305 3.398 -8.485 1.00 65.44 86 LYS A CA 1
ATOM 657 C C . LYS A 1 86 ? -16.581 3.090 -7.169 1.00 65.44 86 LYS A C 1
ATOM 659 O O . LYS A 1 86 ? -16.680 1.959 -6.694 1.00 65.44 86 LYS A O 1
ATOM 664 N N . PRO A 1 87 ? -15.873 4.060 -6.558 1.00 68.06 87 PRO A N 1
ATOM 665 C CA . PRO A 1 87 ? -15.256 3.843 -5.254 1.00 68.06 87 PRO A CA 1
ATOM 666 C C . PRO A 1 87 ? -16.328 3.501 -4.203 1.00 68.06 87 PRO A C 1
ATOM 668 O O . PRO A 1 87 ? -17.475 3.955 -4.323 1.00 68.06 87 PRO A O 1
ATOM 671 N N . PRO A 1 88 ? -15.990 2.708 -3.169 1.00 73.12 88 PRO A N 1
ATOM 672 C CA . PRO A 1 88 ? -16.933 2.365 -2.110 1.00 73.12 88 PRO A CA 1
ATOM 673 C C . PRO A 1 88 ? -17.460 3.637 -1.436 1.00 73.12 88 PRO A C 1
ATOM 675 O O . PRO A 1 88 ? -16.730 4.607 -1.244 1.00 73.12 88 PRO A O 1
ATOM 678 N N . SER A 1 89 ? -18.747 3.648 -1.080 1.00 80.12 89 SER A N 1
ATOM 679 C CA . SER A 1 89 ? -19.384 4.836 -0.485 1.00 80.12 89 SER A CA 1
ATOM 680 C C . SER A 1 89 ? -18.930 5.114 0.952 1.00 80.12 89 SER A C 1
ATOM 682 O O . SER A 1 89 ? -19.058 6.239 1.420 1.00 80.12 89 SER A O 1
ATOM 684 N N . PHE A 1 90 ? -18.405 4.106 1.649 1.00 82.25 90 PHE A N 1
ATOM 685 C CA . PHE A 1 90 ? -17.804 4.227 2.973 1.00 82.25 90 PHE A CA 1
ATOM 686 C C . PHE A 1 90 ? -16.874 3.037 3.231 1.00 82.25 90 PHE A C 1
ATOM 688 O O . PHE A 1 90 ? -17.041 1.967 2.642 1.00 82.25 90 PHE A O 1
ATOM 695 N N . TYR A 1 91 ? -15.912 3.222 4.132 1.00 83.88 91 TYR A N 1
ATOM 696 C CA . TYR A 1 91 ? -15.043 2.160 4.629 1.00 83.88 91 TY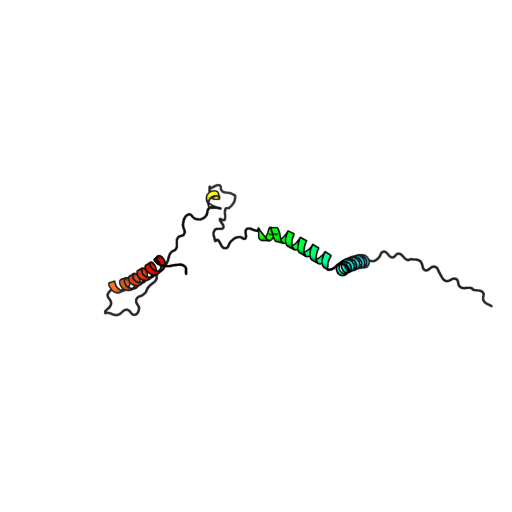R A CA 1
ATOM 697 C C . TYR A 1 91 ? -15.467 1.786 6.046 1.00 83.88 91 TYR A C 1
ATOM 699 O O . TYR A 1 91 ? -15.772 2.658 6.858 1.00 83.88 91 TYR A O 1
ATOM 707 N N . VAL A 1 92 ? -15.487 0.488 6.346 1.00 89.12 92 VAL A N 1
ATOM 708 C CA . VAL A 1 92 ? -15.764 -0.018 7.693 1.00 89.12 92 VAL A CA 1
ATOM 709 C C . VAL A 1 92 ? -14.455 -0.507 8.292 1.00 89.12 92 VAL A C 1
ATOM 711 O O . VAL A 1 92 ? -13.861 -1.459 7.792 1.00 89.12 92 VAL A O 1
ATOM 714 N N . GLN A 1 93 ? -14.015 0.136 9.370 1.00 88.88 93 GLN A N 1
ATOM 715 C CA . GLN A 1 93 ? -12.893 -0.328 10.176 1.00 88.88 93 GLN A CA 1
ATOM 716 C C . GLN A 1 93 ? -13.440 -0.962 11.455 1.00 88.88 93 GLN A C 1
ATOM 718 O O . GLN A 1 93 ? -14.123 -0.307 12.239 1.00 88.88 93 GLN A O 1
ATOM 723 N N . GLN A 1 94 ? -13.154 -2.247 11.658 1.00 91.25 94 GLN A N 1
ATOM 724 C CA . GLN A 1 94 ? -13.601 -2.999 12.827 1.00 91.25 94 GLN A CA 1
ATOM 725 C C . GLN A 1 94 ? -12.401 -3.396 13.686 1.00 91.25 94 GLN A C 1
ATOM 727 O O . GLN A 1 94 ? -11.448 -3.998 13.194 1.00 91.25 94 GLN A O 1
ATOM 732 N N . VAL A 1 95 ? -12.482 -3.110 14.986 1.00 89.69 95 VAL A N 1
ATOM 733 C CA . VAL A 1 95 ? -11.503 -3.545 15.988 1.00 89.69 95 VAL A CA 1
ATOM 734 C C . VAL A 1 95 ? -12.187 -4.538 16.922 1.00 89.69 95 VAL A C 1
ATOM 736 O O . VAL A 1 95 ? -13.204 -4.221 17.534 1.00 89.69 95 VAL A O 1
ATOM 739 N N . ILE A 1 96 ? -11.650 -5.756 17.015 1.00 91.00 96 ILE A N 1
ATOM 740 C CA . ILE A 1 96 ? -12.191 -6.812 17.880 1.00 91.00 96 ILE A CA 1
ATOM 741 C C . ILE A 1 96 ? -11.254 -6.987 19.071 1.00 91.00 96 ILE A C 1
ATOM 743 O O . ILE A 1 96 ? -10.154 -7.519 18.923 1.00 91.00 96 ILE A O 1
ATOM 747 N N . LEU A 1 97 ? -11.703 -6.577 20.257 1.00 87.38 97 LEU A N 1
ATOM 748 C CA . LEU A 1 97 ? -10.976 -6.807 21.502 1.00 87.38 97 LEU A CA 1
ATOM 749 C C . LEU A 1 97 ? -11.365 -8.165 22.091 1.00 87.38 97 LEU A C 1
ATOM 751 O O . LEU A 1 97 ? -12.535 -8.430 22.367 1.00 87.38 97 LEU A O 1
ATOM 755 N N . ARG A 1 98 ? -10.367 -9.018 22.318 1.00 89.31 98 ARG A N 1
ATOM 756 C CA . ARG A 1 98 ? -10.508 -10.249 23.100 1.00 89.31 98 ARG A CA 1
ATOM 757 C C . ARG A 1 98 ? -9.742 -10.064 24.398 1.00 89.31 98 ARG A C 1
ATOM 759 O O . ARG A 1 98 ? -8.565 -9.726 24.364 1.00 89.31 98 ARG A O 1
ATOM 766 N N . SER A 1 99 ? -10.409 -10.273 25.523 1.00 85.56 99 SER A N 1
ATOM 767 C CA . SER A 1 99 ? -9.815 -10.114 26.848 1.00 85.56 99 SER A CA 1
ATOM 768 C C . SER A 1 99 ? -10.109 -11.336 27.705 1.00 85.56 99 SER A C 1
ATOM 770 O O . SER A 1 99 ? -11.111 -12.025 27.504 1.00 85.56 99 SER A O 1
ATOM 772 N N . ALA A 1 100 ? -9.215 -11.600 28.646 1.00 85.56 100 ALA A N 1
ATOM 773 C CA . ALA A 1 100 ? -9.379 -12.616 29.667 1.00 85.56 100 ALA A CA 1
ATOM 774 C C . ALA A 1 100 ? -8.857 -12.043 30.986 1.00 85.56 100 ALA A C 1
ATOM 776 O O . ALA A 1 100 ? -7.852 -11.332 30.993 1.00 85.56 100 ALA A O 1
ATOM 777 N N . VAL A 1 101 ? -9.531 -12.350 32.092 1.00 83.44 101 VAL A N 1
ATOM 778 C CA . VAL A 1 101 ? -9.062 -11.980 33.431 1.00 83.44 101 VAL A CA 1
ATOM 779 C C . VAL A 1 101 ? -8.250 -13.138 33.987 1.00 83.44 101 VAL A C 1
ATOM 781 O O . VAL A 1 101 ? -8.773 -14.234 34.185 1.00 83.44 101 VAL A O 1
ATOM 784 N N . LEU A 1 102 ? -6.954 -12.899 34.181 1.00 85.94 102 LEU A N 1
ATOM 785 C CA . LEU A 1 102 ? -5.993 -13.894 34.640 1.00 85.94 102 LEU A CA 1
ATOM 786 C C . LEU A 1 102 ? -5.052 -13.262 35.677 1.00 85.94 102 LEU A C 1
ATOM 788 O O . 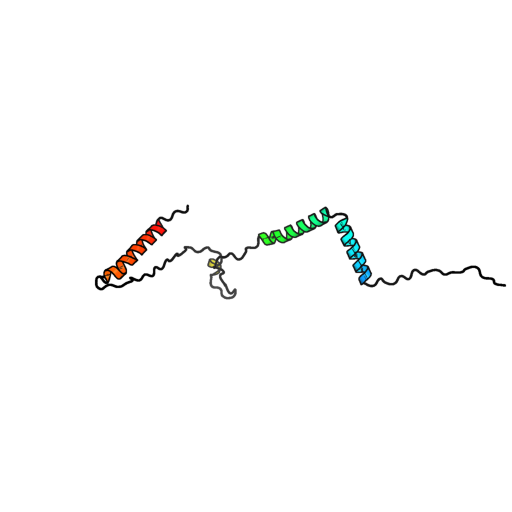LEU A 1 102 ? -4.486 -12.206 35.387 1.00 85.94 102 LEU A O 1
ATOM 792 N N . PRO A 1 103 ? -4.815 -13.913 36.831 1.00 86.69 103 PRO A N 1
ATOM 793 C CA . PRO A 1 103 ? -5.514 -15.089 37.368 1.00 86.69 103 PRO A CA 1
ATOM 794 C C . PRO A 1 103 ? -6.895 -14.739 37.963 1.00 86.69 103 PRO A C 1
ATOM 796 O O . PRO A 1 103 ? -7.124 -13.615 38.401 1.00 86.69 103 PRO A O 1
ATOM 799 N N . TRP A 1 104 ? -7.813 -15.711 37.999 1.00 84.94 104 TRP A N 1
ATOM 800 C CA . TRP A 1 104 ? -9.094 -15.564 38.701 1.00 84.94 104 TRP A CA 1
ATOM 801 C C . TRP A 1 104 ? -8.911 -15.850 40.196 1.00 84.94 104 TRP A C 1
ATOM 803 O O . TRP A 1 104 ? -8.522 -16.957 40.567 1.00 84.94 104 TRP A O 1
ATOM 813 N N . ASP A 1 105 ? -9.208 -14.865 41.040 1.00 88.50 105 ASP A N 1
ATOM 814 C CA . ASP A 1 105 ? -9.180 -14.975 42.502 1.00 88.50 105 ASP A CA 1
ATOM 815 C C . ASP A 1 105 ? -10.610 -15.018 43.067 1.00 88.50 105 ASP A C 1
ATOM 817 O O . ASP A 1 105 ? -11.538 -14.433 42.508 1.00 88.50 105 ASP A O 1
ATOM 821 N N . SER A 1 106 ? -10.791 -15.688 44.207 1.00 88.88 106 SER A N 1
ATOM 822 C CA . SER A 1 106 ? -12.045 -15.714 44.975 1.00 88.88 106 SER A CA 1
ATOM 823 C C . SER A 1 106 ? -12.570 -14.334 45.393 1.00 88.88 106 SER A C 1
ATOM 825 O O . SER A 1 106 ? -13.756 -14.202 45.686 1.00 88.88 106 SER A O 1
ATOM 827 N N . ASN A 1 107 ? -11.703 -13.320 45.422 1.00 89.56 107 ASN A N 1
ATOM 828 C CA . ASN A 1 107 ? -12.060 -11.944 45.758 1.00 89.56 107 ASN A CA 1
ATOM 829 C C . ASN A 1 107 ? -12.546 -11.118 44.550 1.00 89.56 107 ASN A C 1
ATOM 831 O O . ASN A 1 107 ? -12.930 -9.963 44.737 1.00 89.56 107 ASN A O 1
ATOM 835 N N . LEU A 1 108 ? -12.525 -11.669 43.326 1.00 85.88 108 LEU A N 1
ATOM 836 C CA . LEU A 1 108 ? -13.047 -10.988 42.137 1.00 85.88 108 LEU A CA 1
ATOM 837 C C . LEU A 1 108 ? -14.536 -11.253 41.949 1.00 85.88 108 LEU A C 1
ATOM 839 O O . LEU A 1 108 ? -15.016 -12.389 42.001 1.00 85.88 108 LEU A O 1
ATOM 843 N N . TYR A 1 109 ? -15.260 -10.187 41.632 1.00 87.88 109 TYR A N 1
ATOM 844 C CA . TYR A 1 109 ? -16.653 -10.288 41.240 1.00 87.88 109 TYR A CA 1
ATOM 845 C C . TYR A 1 109 ? -16.765 -10.527 39.735 1.00 87.88 109 TYR A C 1
ATOM 847 O O . TYR A 1 109 ? -15.937 -10.090 38.936 1.00 87.88 109 TYR A O 1
ATOM 855 N N . VAL A 1 110 ? -17.868 -11.145 39.309 1.00 85.38 110 VAL A N 1
ATOM 856 C CA . VAL A 1 110 ? -18.203 -11.286 37.878 1.00 85.38 110 VAL A CA 1
ATOM 857 C C . VAL A 1 110 ? -18.289 -9.917 37.189 1.00 85.38 110 VAL A C 1
ATOM 859 O O . VAL A 1 110 ? -18.025 -9.808 35.995 1.00 85.38 110 VAL A O 1
ATOM 862 N N . SER A 1 111 ? -18.582 -8.850 37.942 1.00 87.25 111 SER A N 1
ATOM 863 C CA . SER A 1 111 ? -18.508 -7.476 37.444 1.00 87.25 111 SER A CA 1
ATOM 864 C C . SER A 1 111 ? -17.119 -7.065 36.978 1.00 87.25 111 SER A C 1
ATOM 866 O O . SER A 1 111 ? -16.984 -6.332 35.999 1.00 87.25 111 SER A O 1
ATOM 868 N N . ASP A 1 112 ? -16.087 -7.544 37.656 1.00 85.62 112 ASP A N 1
ATOM 869 C CA . ASP A 1 112 ? -14.705 -7.169 37.376 1.00 85.62 112 ASP A CA 1
ATOM 870 C C . ASP A 1 112 ? -14.210 -7.859 36.100 1.00 85.62 112 ASP A C 1
ATOM 872 O O . ASP A 1 112 ? -13.409 -7.287 35.359 1.00 85.62 112 ASP A O 1
ATOM 876 N N . ALA A 1 113 ? -14.802 -9.018 35.776 1.00 85.38 113 ALA A N 1
ATOM 877 C CA . ALA A 1 113 ? -14.558 -9.765 34.546 1.00 85.38 113 ALA A CA 1
ATOM 878 C C . ALA A 1 113 ? -14.852 -8.955 33.275 1.00 85.38 113 ALA A C 1
ATOM 880 O O . ALA A 1 113 ? -14.173 -9.141 32.268 1.00 85.38 113 ALA A O 1
ATOM 881 N N . PHE A 1 114 ? -15.843 -8.055 33.308 1.00 87.56 114 PHE A N 1
ATOM 882 C CA . PHE A 1 114 ? -16.180 -7.203 32.163 1.00 87.56 114 PHE A CA 1
ATOM 883 C C . PHE A 1 114 ? -15.768 -5.741 32.339 1.00 87.56 114 PHE A C 1
ATOM 885 O O . PHE A 1 114 ? -15.464 -5.087 31.343 1.00 87.56 114 PHE A O 1
ATOM 892 N N . ARG A 1 115 ? -15.713 -5.209 33.568 1.00 88.38 115 ARG A N 1
ATOM 893 C CA . ARG A 1 115 ? -15.358 -3.798 33.810 1.00 88.38 115 ARG A CA 1
ATOM 894 C C . ARG A 1 115 ? -13.941 -3.462 33.368 1.00 88.38 115 ARG A C 1
ATOM 896 O O . ARG A 1 115 ? -13.756 -2.454 32.691 1.00 88.38 115 ARG A O 1
ATOM 903 N N . ALA A 1 116 ? -12.962 -4.290 33.731 1.00 85.00 116 ALA A N 1
ATOM 904 C CA . ALA A 1 116 ? -11.568 -4.027 33.386 1.00 85.00 116 ALA A CA 1
ATOM 905 C C . ALA A 1 116 ? -11.334 -4.062 31.859 1.00 85.00 116 ALA A C 1
ATOM 907 O O . ALA A 1 116 ? -10.798 -3.092 31.323 1.00 85.00 116 ALA A O 1
ATOM 908 N N . PRO A 1 117 ? -11.818 -5.074 31.113 1.00 88.75 117 PRO A N 1
ATOM 909 C CA . PRO A 1 117 ? -11.746 -5.049 29.652 1.00 88.75 117 PRO A CA 1
ATOM 910 C C . PRO A 1 117 ? -12.488 -3.895 28.978 1.00 88.75 117 PRO A C 1
ATOM 912 O O . PRO A 1 117 ? -12.027 -3.363 27.970 1.00 88.75 117 PRO A O 1
ATOM 915 N N . LEU A 1 118 ? -13.647 -3.512 29.513 1.00 90.81 118 LEU A N 1
ATOM 916 C CA . LEU A 1 118 ? -14.464 -2.435 28.961 1.00 90.81 118 LEU A CA 1
ATOM 917 C C . LEU A 1 118 ? -13.793 -1.068 29.162 1.00 90.81 118 LEU A C 1
ATOM 919 O O . LEU A 1 118 ? -13.848 -0.222 28.271 1.00 90.81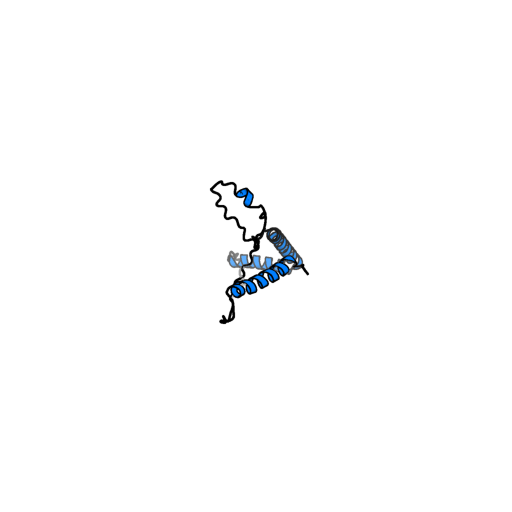 118 LEU A O 1
ATOM 923 N N . TYR A 1 119 ? -13.098 -0.877 30.286 1.00 90.81 119 TYR A N 1
ATOM 924 C CA . TYR A 1 119 ? -12.259 0.298 30.513 1.00 90.81 119 TYR A CA 1
ATOM 925 C C . TYR A 1 119 ? -11.144 0.417 29.460 1.00 90.81 119 TYR A C 1
ATOM 927 O O . TYR A 1 119 ? -10.968 1.481 28.864 1.00 90.81 119 TYR A O 1
ATOM 935 N N . GLU A 1 120 ? -10.450 -0.683 29.155 1.00 89.25 120 GLU A N 1
ATOM 936 C CA . GLU A 1 120 ? -9.426 -0.698 28.100 1.00 89.25 120 GLU A CA 1
ATOM 937 C C . GLU A 1 120 ? -10.019 -0.442 26.705 1.00 89.25 120 GLU A C 1
ATOM 939 O O . GLU A 1 120 ? -9.418 0.263 25.892 1.00 89.25 120 GLU A O 1
ATOM 944 N N . ALA A 1 121 ? -11.228 -0.938 26.427 1.00 92.12 121 ALA A N 1
ATOM 945 C CA . ALA A 1 121 ? -11.918 -0.653 25.170 1.00 92.12 121 ALA A CA 1
ATOM 946 C C . ALA A 1 121 ? -12.197 0.850 24.984 1.00 92.12 121 ALA A C 1
ATOM 948 O O . ALA A 1 121 ? -12.012 1.369 23.883 1.00 92.12 121 ALA A O 1
ATOM 949 N N . PHE A 1 122 ? -12.588 1.566 26.045 1.00 92.62 122 PHE A N 1
ATOM 950 C CA . PHE A 1 122 ? -12.774 3.019 25.975 1.00 92.62 122 PHE A CA 1
ATOM 951 C C . PHE A 1 122 ? -11.466 3.767 25.758 1.00 92.62 122 PHE A C 1
ATOM 953 O O . PHE A 1 122 ? -11.420 4.681 24.940 1.00 92.62 122 PHE A O 1
ATOM 960 N N . LYS A 1 123 ? -10.385 3.338 26.412 1.00 91.69 123 LYS A N 1
ATOM 961 C CA . LYS A 1 123 ? -9.059 3.917 26.190 1.00 91.69 123 LYS A CA 1
ATOM 962 C C . LYS A 1 123 ? -8.608 3.769 24.733 1.00 91.69 123 LYS A C 1
ATOM 964 O O . LYS A 1 123 ? -8.070 4.712 24.158 1.00 91.69 123 LYS A O 1
ATOM 969 N N . LEU A 1 124 ? -8.849 2.607 24.122 1.00 91.69 124 LEU A N 1
ATOM 970 C CA . LEU A 1 124 ? -8.589 2.388 22.695 1.00 91.69 124 LEU A CA 1
ATOM 971 C C . LEU A 1 124 ? -9.479 3.264 21.810 1.00 91.69 124 LEU A C 1
ATOM 973 O O . LEU A 1 124 ? -8.994 3.833 20.835 1.00 91.69 124 LEU A O 1
ATOM 977 N N . LEU A 1 125 ? -10.762 3.396 22.146 1.00 92.56 125 LEU A N 1
ATOM 978 C CA . LEU A 1 125 ? -11.687 4.257 21.413 1.00 92.56 125 LEU A CA 1
ATOM 979 C C . LEU A 1 125 ? -11.239 5.723 21.447 1.00 92.56 125 LEU A C 1
ATOM 981 O O . LEU A 1 125 ? -11.245 6.385 20.410 1.00 92.56 125 LEU A O 1
ATOM 985 N N . ASP A 1 126 ? -10.814 6.211 22.612 1.00 92.88 126 ASP A N 1
ATOM 986 C CA . ASP A 1 126 ? -10.300 7.570 22.776 1.00 92.88 126 ASP A CA 1
ATOM 987 C C . ASP A 1 126 ? -9.003 7.778 21.992 1.00 92.88 126 ASP A C 1
ATOM 989 O O . ASP A 1 126 ? -8.831 8.823 21.365 1.00 92.88 126 ASP A O 1
ATOM 993 N N . LEU A 1 127 ? -8.113 6.782 21.970 1.00 91.94 127 LEU A N 1
ATOM 994 C CA . LEU A 1 127 ? -6.894 6.819 21.163 1.00 91.94 127 LEU A CA 1
ATOM 995 C C . LEU A 1 127 ? -7.214 6.912 19.665 1.00 91.94 127 LEU A C 1
ATOM 997 O O . LEU A 1 127 ? -6.634 7.739 18.969 1.00 91.94 127 LEU A O 1
ATOM 1001 N N . VAL A 1 128 ? -8.142 6.085 19.173 1.00 91.56 128 VAL A N 1
ATOM 1002 C CA . VAL A 1 128 ? -8.544 6.071 17.756 1.00 91.56 128 VAL A CA 1
ATOM 1003 C C . VAL A 1 128 ? -9.240 7.375 17.374 1.00 91.56 128 VAL A C 1
ATOM 1005 O O . VAL A 1 128 ? -8.969 7.933 16.315 1.00 91.56 128 VAL A O 1
ATOM 1008 N N . ARG A 1 129 ? -10.118 7.892 18.238 1.00 90.50 129 ARG A N 1
ATOM 1009 C CA . ARG A 1 129 ? -10.873 9.122 17.977 1.00 90.50 129 ARG A CA 1
ATOM 1010 C C . ARG A 1 129 ? -9.993 10.370 17.988 1.00 90.50 129 ARG A C 1
ATOM 1012 O O . ARG A 1 129 ? -10.254 11.292 17.221 1.00 90.50 129 ARG A O 1
ATOM 1019 N N . ASN A 1 130 ? -8.993 10.406 18.865 1.00 94.12 130 ASN A N 1
ATOM 1020 C CA . ASN A 1 130 ? -8.079 11.538 19.011 1.00 94.12 130 ASN A CA 1
ATOM 1021 C C . ASN A 1 130 ? -6.765 11.342 18.242 1.00 94.12 130 ASN A C 1
ATOM 1023 O O . ASN A 1 130 ? -5.810 12.084 18.468 1.00 94.12 130 ASN A O 1
ATOM 1027 N N . TYR A 1 131 ? -6.693 10.347 17.357 1.00 90.75 131 TYR A N 1
ATOM 1028 C CA . TYR A 1 131 ? -5.522 10.128 16.523 1.00 90.75 131 TYR A CA 1
ATOM 1029 C C . TYR A 1 131 ? -5.300 11.343 15.611 1.00 90.75 131 TYR A C 1
ATOM 1031 O O . TYR A 1 131 ? -6.182 11.718 14.838 1.00 90.75 131 TYR A O 1
ATOM 1039 N N . GLN A 1 132 ? -4.126 11.967 15.712 1.00 83.50 132 GLN A N 1
ATOM 1040 C CA . GLN A 1 132 ? -3.666 12.995 14.783 1.00 83.50 132 GLN A CA 1
ATOM 1041 C C . GLN A 1 132 ? -2.528 12.405 13.952 1.00 83.50 132 GLN A C 1
ATOM 1043 O O . GLN A 1 132 ? -1.599 11.815 14.505 1.00 83.50 132 GLN A O 1
ATOM 1048 N N . GLU A 1 133 ? -2.616 12.549 12.631 1.00 70.19 133 GLU A N 1
ATOM 1049 C CA . GLU A 1 133 ? -1.502 12.251 11.734 1.00 70.19 133 GLU A CA 1
ATOM 1050 C C . GLU A 1 133 ? -0.370 13.238 12.052 1.00 70.19 133 GLU A C 1
ATOM 1052 O O . GLU A 1 133 ? -0.580 14.452 12.019 1.00 70.19 133 GLU A O 1
ATOM 1057 N N . ALA A 1 134 ? 0.783 12.710 12.465 1.00 53.56 134 ALA A N 1
ATOM 1058 C CA . ALA A 1 134 ? 1.987 13.492 12.740 1.00 53.56 134 ALA A CA 1
ATOM 1059 C C . ALA A 1 134 ? 2.689 13.914 11.444 1.00 53.56 134 ALA A C 1
ATOM 1061 O O . ALA A 1 134 ? 2.697 13.099 10.493 1.00 53.56 134 ALA A O 1
#

Secondary structure (DSSP, 8-state):
---------------PPP-HHHHHHHHHHHHHHHHHHSHHHHHHHHHHHHHHHHHHHHTS----S-S------TT---S-TTTTTPPPS-------------S--TT--HHHHHHHHHHHHHHHHHHHHT----

pLDDT: mean 75.53, std 16.95, range [39.22, 96.0]

Foldseek 3Di:
DDDDDDDDDDPDPPPDPPDPVVVVVVVVVVVVVVCVVCVPVVVVVVVVVVCVVCVVVVVPPDPDPPPPPPPDPPPDDDPCVVVNPDPDPDDDDDDDDDDADPPDDPPDDPVVRVPVSVVVVVVVVCCVVPDDDD

InterPro domains:
  IPR030225 Sterol regulatory element-binding protein cleavage-activating protein [PTHR46378] (18-132)
  IPR057041 SCAP, N-terminal [PF24006] (87-132)

Radius of gyration: 41.69 Å; chains: 1; bounding box: 95×45×122 Å